Protein AF-A0A8I1ZIX0-F1 (afdb_monomer)

Radius of gyration: 14.37 Å; Cα contacts (8 Å, |Δi|>4): 260; chains: 1; bounding box: 35×31×38 Å

Mean predicted aligned error: 2.75 Å

Nearest PDB structures (foldseek):
  3g79-assembly1_B  TM=8.265E-01  e=5.368E-06  Methanosarcina mazei Go1
  7rk6-assembly1_A  TM=5.208E-01  e=1.406E-01  Aplysia californica
  6gnf-assembly1_A  TM=3.929E-01  e=2.202E+00  Cyanobacterium sp. CLg1
  5b3g-assembly1_B  TM=2.924E-01  e=1.089E+00  Arabidopsis thaliana

pLDDT: mean 95.95, std 5.1, range [60.0, 98.88]

Sequence (137 aa):
MDYSVSPDGRKYPLPKKSDYAREFERLRKIVAAQRKKGCEIVVVMGLGFVGAVMAAVVADSTDKKTGKPRKFVIGMQRPSPRSFWKTPMLNTGVSPVKAEDPEVDMLIRRCVLERKNLIATYTYDALSLADVVVVDV

Solvent-accessible surface area (backbone atoms only — not comparable to full-atom values): 7399 Å² total; per-residue (Å²): 132,65,51,5,55,39,98,87,67,52,76,35,74,60,84,52,83,79,45,49,63,55,50,51,54,51,48,53,55,51,51,55,55,38,46,74,72,64,29,47,33,34,30,25,39,33,67,52,66,63,30,43,52,49,37,29,54,56,19,62,42,52,40,90,89,76,69,42,62,45,35,35,23,37,33,31,31,74,67,41,52,86,50,32,36,37,33,66,39,35,61,72,24,40,59,72,56,93,67,91,56,68,62,57,44,53,41,33,24,40,24,30,67,70,69,60,26,35,44,47,39,57,52,74,69,56,63,82,67,38,78,42,77,47,82,59,133

Foldseek 3Di:
DQWAAAPVGDTDDFDDPVVQVVQLVVLVVVLVVLVVVQAAEEEEEDLDPCSLLVQLVLLCDADPPPRAGRYAYEYEYADDSHPNVQQVCLLCLARSDDDPDPVSSVSSNCSRPPNVRYHYDNDPCSVVSHPYYHYDD

Structure (mmCIF, N/CA/C/O backbone):
data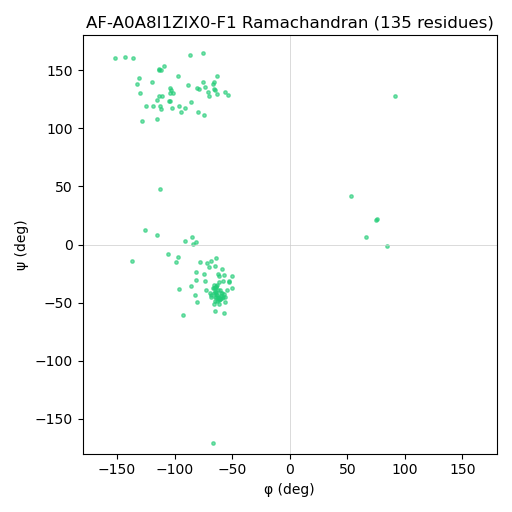_AF-A0A8I1ZIX0-F1
#
_entry.id   AF-A0A8I1ZIX0-F1
#
loop_
_atom_site.group_PDB
_atom_site.id
_atom_site.type_symbol
_atom_site.label_atom_id
_atom_site.label_alt_id
_atom_site.label_comp_id
_atom_site.label_asym_id
_atom_site.label_entity_id
_atom_site.label_seq_id
_atom_site.pdbx_PDB_ins_code
_atom_site.Cartn_x
_atom_site.Cartn_y
_atom_site.Cartn_z
_atom_site.occupancy
_atom_site.B_iso_or_equiv
_atom_site.auth_seq_id
_atom_site.auth_comp_id
_atom_site.auth_asym_id
_atom_site.auth_atom_id
_atom_site.pdbx_PDB_model_num
ATOM 1 N N . MET A 1 1 ? 12.552 -12.896 -17.320 1.00 63.66 1 MET A N 1
ATOM 2 C CA . MET A 1 1 ? 11.695 -12.443 -16.203 1.00 63.66 1 MET A CA 1
ATOM 3 C C . MET A 1 1 ? 12.044 -10.996 -15.973 1.00 63.66 1 MET A C 1
ATOM 5 O O . MET A 1 1 ? 13.221 -10.720 -15.780 1.00 63.66 1 MET A O 1
ATOM 9 N N . ASP A 1 2 ? 11.071 -10.099 -16.053 1.00 89.31 2 ASP A N 1
ATOM 10 C CA . ASP A 1 2 ? 11.343 -8.681 -15.852 1.00 89.31 2 ASP A CA 1
ATOM 11 C C . ASP A 1 2 ? 11.457 -8.386 -14.358 1.00 89.31 2 ASP A C 1
ATOM 13 O O . ASP A 1 2 ? 10.651 -8.850 -13.545 1.00 89.31 2 ASP A O 1
ATOM 17 N N . TYR A 1 3 ? 12.494 -7.636 -14.000 1.00 96.56 3 TYR A N 1
ATOM 18 C CA . TYR A 1 3 ? 12.774 -7.227 -12.631 1.00 96.56 3 TYR A CA 1
ATOM 19 C C . TYR A 1 3 ? 12.618 -5.721 -12.500 1.00 96.56 3 TYR A C 1
ATOM 21 O O . TYR A 1 3 ? 12.880 -4.958 -13.429 1.00 96.56 3 TYR A O 1
ATOM 29 N N . SER A 1 4 ? 12.248 -5.302 -11.300 1.00 97.56 4 SER A N 1
ATOM 30 C CA . SER A 1 4 ? 12.411 -3.939 -10.837 1.00 97.56 4 SER A CA 1
ATOM 31 C C . SER A 1 4 ? 13.583 -3.869 -9.874 1.00 97.56 4 SER A C 1
ATOM 33 O O . SER A 1 4 ? 13.725 -4.742 -9.021 1.00 97.56 4 SER A O 1
ATOM 35 N N . VAL A 1 5 ? 14.442 -2.866 -10.035 1.00 96.44 5 VAL A N 1
ATOM 36 C CA . VAL A 1 5 ? 15.686 -2.745 -9.265 1.00 96.44 5 VAL A CA 1
ATOM 37 C C . VAL A 1 5 ? 15.603 -1.502 -8.392 1.00 96.44 5 VAL A C 1
ATOM 39 O O . VAL A 1 5 ? 15.335 -0.418 -8.909 1.00 96.44 5 VAL A O 1
ATOM 42 N N . SER A 1 6 ? 15.781 -1.657 -7.081 1.00 94.94 6 SER A N 1
ATOM 43 C CA . SER A 1 6 ? 15.849 -0.525 -6.150 1.00 94.94 6 SER A CA 1
ATOM 44 C C . SER A 1 6 ? 17.190 0.211 -6.250 1.00 94.94 6 SER A C 1
ATOM 46 O O . SER A 1 6 ? 18.150 -0.336 -6.797 1.00 94.94 6 SER A O 1
ATOM 48 N N . PRO A 1 7 ? 17.298 1.436 -5.699 1.00 93.19 7 PRO A N 1
ATOM 49 C CA . PRO A 1 7 ? 18.542 2.211 -5.729 1.00 93.19 7 PRO A CA 1
ATOM 50 C C . PRO A 1 7 ? 19.762 1.508 -5.111 1.00 93.19 7 PRO A C 1
ATOM 52 O O . PRO A 1 7 ? 20.886 1.782 -5.513 1.00 93.19 7 PRO A O 1
ATOM 55 N N . ASP A 1 8 ? 19.552 0.583 -4.170 1.00 92.50 8 ASP A N 1
ATOM 56 C CA . ASP A 1 8 ? 20.599 -0.244 -3.545 1.00 92.50 8 ASP A CA 1
ATOM 57 C C . ASP A 1 8 ? 20.957 -1.510 -4.356 1.00 92.50 8 ASP A C 1
ATOM 59 O O . ASP A 1 8 ? 21.707 -2.365 -3.889 1.00 92.50 8 ASP A O 1
ATOM 63 N N . GLY A 1 9 ? 20.402 -1.665 -5.562 1.00 94.62 9 GLY A N 1
ATOM 64 C CA . GLY A 1 9 ? 20.689 -2.774 -6.472 1.00 94.62 9 GLY A CA 1
ATOM 65 C C . GLY A 1 9 ? 19.881 -4.053 -6.226 1.00 94.62 9 GLY A C 1
ATOM 66 O O . GLY A 1 9 ? 20.028 -5.012 -6.993 1.00 94.62 9 GLY A O 1
ATOM 67 N N . ARG A 1 10 ? 19.002 -4.106 -5.212 1.00 95.75 10 ARG A N 1
ATOM 68 C CA . ARG A 1 10 ? 18.152 -5.290 -4.985 1.00 95.75 10 ARG A CA 1
ATOM 69 C C . ARG A 1 10 ? 17.142 -5.462 -6.115 1.00 95.75 10 ARG A C 1
ATOM 71 O O . ARG A 1 10 ? 16.513 -4.510 -6.571 1.00 95.75 10 ARG A O 1
ATOM 78 N N . LYS A 1 11 ? 16.962 -6.710 -6.552 1.00 96.94 11 LYS A N 1
ATOM 79 C CA . LYS A 1 11 ? 16.064 -7.077 -7.652 1.00 96.94 11 LY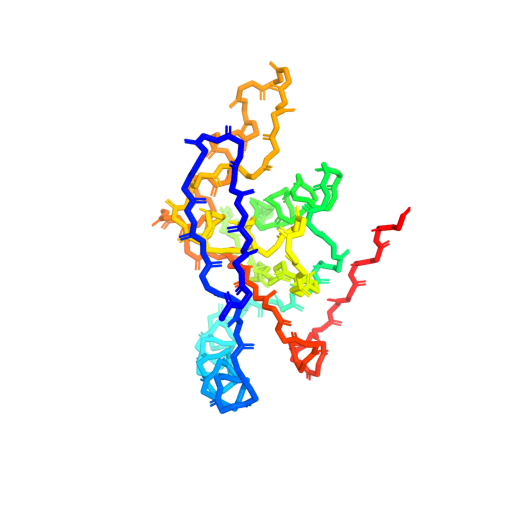S A CA 1
ATOM 80 C C . LYS A 1 11 ? 14.759 -7.658 -7.117 1.00 96.94 11 LYS A C 1
ATOM 82 O O . LYS A 1 11 ? 14.774 -8.606 -6.338 1.00 96.94 11 LYS A O 1
ATOM 87 N N . TYR A 1 12 ? 13.640 -7.145 -7.613 1.00 96.88 12 TYR A N 1
ATOM 88 C CA . TYR A 1 12 ? 12.289 -7.595 -7.292 1.00 96.88 12 TYR A CA 1
ATOM 89 C C . TYR A 1 12 ? 11.611 -8.101 -8.569 1.00 96.88 12 TYR A C 1
ATOM 91 O O . TYR A 1 12 ? 11.482 -7.325 -9.519 1.00 96.88 12 TYR A O 1
ATOM 99 N N . PRO A 1 13 ? 11.199 -9.376 -8.647 1.00 97.06 13 PRO A N 1
ATOM 100 C CA . PRO A 1 13 ? 10.517 -9.893 -9.830 1.00 97.06 13 PRO A CA 1
ATOM 101 C C . PRO A 1 13 ? 9.154 -9.213 -9.986 1.00 97.06 13 PRO A C 1
ATOM 103 O O . PRO A 1 13 ? 8.410 -9.107 -9.012 1.00 97.06 13 PRO A O 1
ATOM 106 N N . LEU A 1 14 ? 8.815 -8.762 -11.196 1.00 97.69 14 LEU A N 1
ATOM 107 C CA . LEU A 1 14 ? 7.486 -8.203 -11.447 1.00 97.69 14 LEU A CA 1
ATOM 108 C C . LEU A 1 14 ? 6.391 -9.269 -11.247 1.00 97.69 14 LEU A C 1
ATOM 110 O O . LEU A 1 14 ? 6.614 -10.442 -11.571 1.00 97.69 14 LEU A O 1
ATOM 114 N N . PRO A 1 15 ? 5.209 -8.878 -10.734 1.00 97.06 15 PRO A N 1
ATOM 115 C CA . PRO A 1 15 ? 4.114 -9.805 -10.485 1.00 97.06 15 PRO A CA 1
ATOM 116 C C . PRO A 1 15 ? 3.589 -10.386 -11.800 1.00 97.06 15 PRO A C 1
ATOM 118 O O . PRO A 1 15 ? 3.438 -9.685 -12.802 1.00 97.06 15 PRO A O 1
ATOM 121 N N . LYS A 1 16 ? 3.275 -11.680 -11.792 1.00 96.19 16 LYS A N 1
ATOM 122 C CA . LYS A 1 16 ? 2.607 -12.367 -12.901 1.00 96.19 16 LYS A CA 1
ATOM 123 C C . LYS A 1 16 ? 1.099 -12.232 -12.761 1.00 96.19 16 LYS A C 1
ATOM 125 O O . LYS A 1 16 ? 0.580 -12.017 -11.672 1.00 96.19 16 LYS A O 1
ATOM 130 N N . LYS A 1 17 ? 0.366 -12.495 -13.845 1.00 93.69 17 LYS A N 1
ATOM 131 C CA . LYS A 1 17 ? -1.109 -12.493 -13.855 1.00 93.69 17 LYS A CA 1
ATOM 132 C C . LYS A 1 17 ? -1.734 -13.339 -12.729 1.00 93.69 17 LYS A C 1
ATOM 134 O O . LYS A 1 17 ? -2.728 -12.928 -12.144 1.00 93.69 17 LYS A O 1
ATOM 139 N N . SER A 1 18 ? -1.141 -14.485 -12.386 1.00 93.94 18 SER A N 1
ATOM 140 C CA . SER A 1 18 ? -1.612 -15.359 -11.298 1.00 93.94 18 SER A CA 1
ATOM 141 C C . SER A 1 18 ? -1.375 -14.804 -9.886 1.00 93.94 18 SER A C 1
ATOM 143 O O . SER A 1 18 ? -1.973 -15.295 -8.926 1.00 93.94 18 SER A O 1
ATOM 145 N N . ASP A 1 19 ? -0.514 -13.800 -9.728 1.00 97.19 19 ASP A N 1
ATOM 146 C CA . ASP A 1 19 ? -0.227 -13.180 -8.433 1.00 97.19 19 ASP A CA 1
ATOM 147 C C . ASP A 1 19 ? -1.302 -12.154 -8.052 1.00 97.19 19 ASP A C 1
ATOM 149 O O . ASP A 1 19 ? -1.637 -12.043 -6.877 1.00 97.19 19 ASP A O 1
ATOM 153 N N . TYR A 1 20 ? 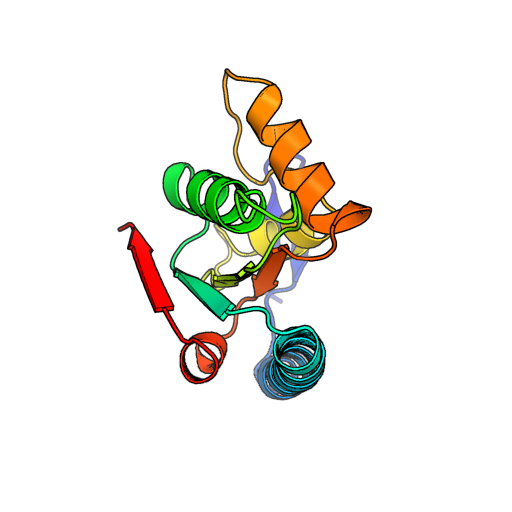-1.932 -11.502 -9.037 1.00 97.75 20 TYR A N 1
ATOM 154 C CA . TYR A 1 20 ? -2.980 -10.495 -8.815 1.00 97.75 20 TYR A CA 1
ATOM 155 C C . TYR A 1 20 ? -4.182 -11.049 -8.047 1.00 97.75 20 TYR A C 1
ATOM 157 O O . TYR A 1 20 ? -4.614 -10.444 -7.071 1.00 97.75 20 TYR A O 1
ATOM 165 N N . ALA A 1 21 ? -4.681 -12.230 -8.429 1.00 97.56 21 ALA A N 1
ATOM 166 C CA . ALA A 1 21 ? -5.807 -12.857 -7.734 1.00 97.56 21 ALA A CA 1
ATOM 167 C C . ALA A 1 21 ? -5.467 -13.176 -6.266 1.00 97.56 21 ALA A C 1
ATOM 169 O O . ALA A 1 21 ? -6.282 -12.969 -5.367 1.00 97.56 21 ALA A O 1
ATOM 170 N N . ARG A 1 22 ? -4.235 -13.639 -6.009 1.00 97.94 22 ARG A N 1
ATOM 171 C CA . ARG A 1 22 ? -3.750 -13.945 -4.654 1.00 97.94 22 ARG A CA 1
ATOM 172 C C . ARG A 1 22 ? -3.568 -12.681 -3.821 1.00 97.94 22 ARG A C 1
ATOM 174 O O . ARG A 1 22 ? -3.943 -12.660 -2.651 1.00 97.94 22 ARG A O 1
ATOM 181 N N . GLU A 1 23 ? -3.024 -11.633 -4.426 1.00 98.44 23 GLU A N 1
ATOM 182 C CA . GLU A 1 23 ? -2.848 -10.336 -3.785 1.00 98.44 23 GLU A CA 1
ATOM 183 C C . GLU A 1 23 ? -4.190 -9.693 -3.437 1.00 98.44 23 GLU A C 1
ATOM 185 O O . GLU A 1 23 ? -4.372 -9.239 -2.310 1.00 98.44 23 GLU A O 1
ATOM 190 N N . PHE A 1 24 ? -5.161 -9.711 -4.350 1.00 98.50 24 PHE A N 1
ATOM 191 C CA . PHE A 1 24 ? -6.473 -9.141 -4.069 1.00 98.50 24 PHE A CA 1
ATOM 192 C C . PHE A 1 24 ? -7.197 -9.891 -2.945 1.00 98.50 24 PHE A C 1
ATOM 194 O O . PHE A 1 24 ? -7.743 -9.267 -2.035 1.00 98.50 24 PHE A O 1
ATOM 201 N N . GLU A 1 25 ? -7.124 -11.223 -2.922 1.00 98.56 25 GLU A N 1
ATOM 202 C CA . GLU A 1 25 ? -7.701 -12.008 -1.828 1.00 98.56 25 GLU A CA 1
ATOM 203 C C . GLU A 1 25 ? -7.006 -11.728 -0.481 1.00 98.56 25 GLU A C 1
ATOM 205 O O . GLU A 1 25 ? -7.663 -11.641 0.561 1.00 98.56 25 GLU A O 1
ATOM 210 N N . ARG A 1 26 ? -5.683 -11.501 -0.484 1.00 98.56 26 ARG A N 1
ATOM 211 C CA . ARG A 1 26 ? -4.949 -11.031 0.702 1.00 98.56 26 ARG A CA 1
ATOM 212 C C . ARG A 1 26 ? -5.470 -9.670 1.174 1.00 98.56 26 ARG A C 1
ATOM 214 O O . ARG A 1 26 ? -5.735 -9.509 2.367 1.00 98.56 26 ARG A O 1
ATOM 221 N N . LEU A 1 27 ? -5.648 -8.712 0.260 1.00 98.81 27 LEU A N 1
ATOM 222 C CA . LEU A 1 27 ? -6.169 -7.379 0.578 1.00 98.81 27 LEU A CA 1
ATOM 223 C C . LEU A 1 27 ? -7.583 -7.445 1.159 1.00 98.81 27 LEU A C 1
ATOM 225 O O . LEU A 1 27 ? -7.830 -6.826 2.190 1.00 98.81 27 LEU A O 1
ATOM 229 N N . ARG A 1 28 ? -8.487 -8.239 0.571 1.00 98.81 28 ARG A N 1
ATOM 230 C CA . ARG A 1 28 ? -9.862 -8.415 1.072 1.00 98.81 28 ARG A CA 1
ATOM 231 C C . ARG A 1 28 ? -9.889 -8.893 2.521 1.00 98.81 28 ARG A C 1
ATOM 233 O O . ARG A 1 28 ? -10.624 -8.333 3.332 1.00 98.81 28 ARG A O 1
ATOM 240 N N . LYS A 1 29 ? -9.058 -9.880 2.869 1.00 98.75 29 LYS A N 1
ATOM 241 C CA . LYS A 1 29 ? -8.949 -10.394 4.247 1.00 98.75 29 LYS A CA 1
ATOM 242 C C . LYS A 1 29 ? -8.467 -9.323 5.223 1.00 98.75 29 LYS A C 1
ATOM 244 O O . LYS A 1 29 ? -9.051 -9.163 6.294 1.00 98.75 29 LYS A O 1
ATOM 249 N N . ILE A 1 30 ? -7.429 -8.573 4.848 1.00 98.69 30 ILE A N 1
ATOM 250 C CA . ILE A 1 30 ? -6.881 -7.496 5.682 1.00 98.69 30 ILE A CA 1
ATOM 251 C C . ILE A 1 30 ? -7.911 -6.375 5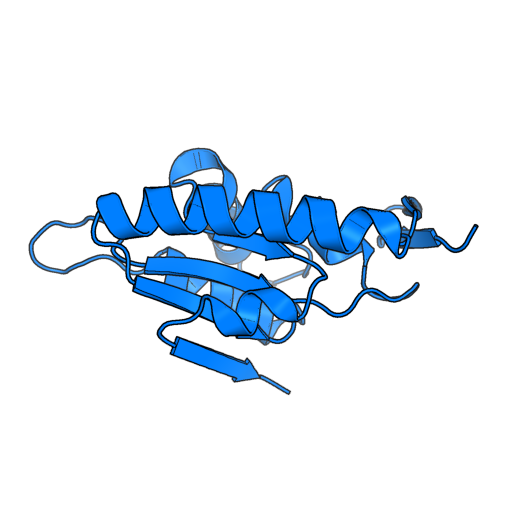.853 1.00 98.69 30 ILE A C 1
ATOM 253 O O . ILE A 1 30 ? -8.191 -5.977 6.981 1.00 98.69 30 ILE A O 1
ATOM 257 N N . VAL A 1 31 ? -8.520 -5.911 4.761 1.00 98.75 31 VAL A N 1
ATOM 258 C CA . VAL A 1 31 ? -9.539 -4.854 4.781 1.00 98.75 31 VAL A CA 1
ATOM 259 C C . VAL A 1 31 ? -10.740 -5.265 5.624 1.00 98.75 31 VAL A C 1
ATOM 261 O O . VAL A 1 31 ? -11.177 -4.485 6.465 1.00 98.75 31 VAL A O 1
ATOM 264 N N . ALA A 1 32 ? -11.237 -6.496 5.488 1.00 98.69 32 ALA A N 1
ATOM 265 C CA . ALA A 1 32 ? -12.330 -6.988 6.322 1.00 98.69 32 ALA A CA 1
ATOM 266 C C . ALA A 1 32 ? -11.974 -6.948 7.820 1.00 98.69 32 ALA A C 1
ATOM 268 O O . ALA A 1 32 ? -12.792 -6.532 8.642 1.00 98.69 32 ALA A O 1
ATOM 269 N N . ALA A 1 33 ? -10.748 -7.333 8.190 1.00 98.50 33 ALA A N 1
ATOM 270 C CA . ALA A 1 33 ? -10.279 -7.247 9.571 1.00 98.50 33 ALA A CA 1
ATOM 271 C C . ALA A 1 33 ? -10.140 -5.795 10.066 1.00 98.50 33 ALA A C 1
ATOM 273 O O . ALA A 1 33 ? -10.457 -5.519 11.221 1.00 98.50 33 ALA A O 1
ATOM 274 N N . GLN A 1 34 ? -9.701 -4.865 9.215 1.00 98.31 34 GLN A N 1
ATOM 275 C CA . GLN A 1 34 ? -9.561 -3.446 9.566 1.00 98.31 34 GLN A CA 1
ATOM 276 C C . GLN A 1 34 ? -10.922 -2.750 9.692 1.00 98.31 34 GLN A C 1
ATOM 278 O O . GLN A 1 34 ? -11.153 -2.023 10.656 1.00 98.31 34 GLN A O 1
ATOM 283 N N . ARG A 1 35 ? -11.881 -3.063 8.813 1.00 98.19 35 ARG A N 1
ATOM 284 C CA . ARG A 1 35 ? -13.267 -2.579 8.927 1.00 98.19 35 ARG A CA 1
ATOM 285 C C . ARG A 1 35 ? -13.930 -3.041 10.225 1.00 98.19 35 ARG A C 1
ATOM 287 O O . ARG A 1 35 ? -14.586 -2.245 10.884 1.00 98.19 35 ARG A O 1
ATOM 294 N N . LYS A 1 36 ? -13.686 -4.283 10.670 1.00 98.00 36 LYS A N 1
ATOM 295 C CA . LYS A 1 36 ? -14.150 -4.774 11.987 1.00 98.00 36 LYS A CA 1
ATOM 296 C C . LYS A 1 36 ? -13.563 -3.998 13.172 1.00 98.00 36 LYS A C 1
ATOM 298 O O . LYS A 1 36 ? -14.186 -3.953 14.226 1.00 98.00 36 LYS A O 1
ATOM 303 N N . LYS A 1 37 ? -12.389 -3.380 13.010 1.00 95.56 37 LYS A N 1
ATOM 304 C CA . LYS A 1 37 ? -11.784 -2.475 14.004 1.00 95.56 37 LYS A CA 1
ATOM 305 C C . LYS A 1 37 ? -12.316 -1.039 13.905 1.00 95.56 37 LYS A C 1
ATOM 307 O O . LYS A 1 37 ? -11.874 -0.183 14.666 1.00 95.56 37 LYS A O 1
ATOM 312 N N . GLY A 1 38 ? -13.241 -0.770 12.982 1.00 96.06 38 GLY A N 1
ATOM 313 C CA . GLY A 1 38 ? -13.783 0.561 12.725 1.00 96.06 38 GLY A CA 1
ATOM 314 C C . GLY A 1 38 ? -12.836 1.472 11.945 1.00 96.06 38 GLY A C 1
ATOM 315 O O . GLY A 1 38 ? -12.965 2.690 12.049 1.00 96.06 38 GLY A O 1
ATOM 316 N N . CYS A 1 39 ? -11.867 0.913 11.211 1.00 97.56 39 CYS A N 1
ATOM 317 C CA . CYS A 1 39 ? -10.991 1.709 10.358 1.00 97.56 39 CYS A CA 1
ATOM 318 C C . CYS A 1 39 ? -11.671 2.057 9.026 1.00 97.56 39 CYS A C 1
ATOM 320 O O . CYS A 1 39 ? -12.220 1.176 8.364 1.00 97.56 39 CYS A O 1
ATOM 322 N N . GLU A 1 40 ? -11.552 3.319 8.619 1.00 98.56 40 GLU A N 1
ATOM 323 C CA . GLU A 1 40 ? -11.822 3.789 7.257 1.00 98.56 40 GLU A CA 1
ATOM 324 C C . GLU A 1 40 ? -10.690 3.340 6.324 1.00 98.56 40 GLU A C 1
ATOM 326 O O . GLU A 1 40 ? -9.509 3.416 6.682 1.00 98.56 40 GLU A O 1
ATOM 331 N N . ILE A 1 41 ? -11.041 2.842 5.142 1.00 98.81 41 ILE A N 1
ATOM 332 C CA . ILE A 1 41 ? -10.088 2.330 4.161 1.00 98.81 41 ILE A CA 1
ATOM 333 C C . ILE A 1 41 ? -9.745 3.437 3.173 1.00 98.81 41 ILE A C 1
ATOM 335 O O . ILE A 1 41 ? -10.584 3.856 2.377 1.00 98.81 41 ILE A O 1
ATOM 339 N N . VAL A 1 42 ? -8.491 3.879 3.188 1.00 98.81 42 VAL A N 1
ATOM 340 C CA . VAL A 1 42 ? -8.000 4.916 2.276 1.00 98.81 42 VAL A CA 1
ATOM 341 C C . VAL A 1 42 ? -7.024 4.305 1.287 1.00 98.81 42 VAL A C 1
ATOM 343 O O . VAL A 1 42 ? -6.061 3.652 1.685 1.00 98.81 42 VAL A O 1
ATOM 346 N N . VAL A 1 43 ? -7.242 4.531 -0.005 1.00 98.81 43 VAL A N 1
ATOM 347 C CA . VAL A 1 43 ? -6.288 4.144 -1.048 1.00 98.81 43 VAL A CA 1
ATOM 348 C C . VAL A 1 43 ? -5.565 5.386 -1.546 1.00 98.81 43 VAL A C 1
ATOM 350 O O . VAL A 1 43 ? -6.202 6.326 -2.010 1.00 98.81 43 VAL A O 1
ATOM 353 N N . VAL A 1 44 ? -4.235 5.383 -1.473 1.00 98.56 44 VAL A N 1
ATOM 354 C CA . VAL A 1 44 ? -3.394 6.431 -2.067 1.00 98.56 44 VAL A CA 1
ATOM 355 C C . VAL A 1 44 ? -2.814 5.896 -3.366 1.00 98.56 44 VAL A C 1
ATOM 357 O O . VAL A 1 44 ? -2.091 4.898 -3.361 1.00 98.56 44 VAL A O 1
ATOM 360 N N . MET A 1 45 ? -3.159 6.526 -4.485 1.00 97.25 45 MET A N 1
ATOM 361 C CA . MET A 1 45 ? -2.652 6.148 -5.799 1.00 97.25 45 MET A CA 1
ATOM 362 C C . MET A 1 45 ? -1.316 6.828 -6.075 1.00 97.25 45 MET A C 1
ATOM 364 O O . MET A 1 45 ? -1.235 8.048 -6.109 1.00 97.25 45 MET A O 1
ATOM 368 N N . GLY A 1 46 ? -0.293 6.019 -6.341 1.00 96.06 46 GLY A N 1
ATOM 369 C CA . GLY A 1 46 ? 1.070 6.482 -6.556 1.00 96.06 46 GLY A CA 1
ATOM 370 C C . GLY A 1 46 ? 1.873 6.508 -5.258 1.00 96.06 46 GLY A C 1
ATOM 371 O O . GLY A 1 46 ? 1.490 7.098 -4.258 1.00 96.06 46 GLY A O 1
ATOM 372 N N . LEU A 1 47 ? 3.039 5.868 -5.287 1.00 95.94 47 LEU A N 1
ATOM 373 C CA . LEU A 1 47 ? 4.050 5.899 -4.229 1.00 95.94 47 LEU A CA 1
ATOM 374 C C . LEU A 1 47 ? 5.292 6.639 -4.741 1.00 95.94 47 LEU A C 1
ATOM 376 O O . LEU A 1 47 ? 6.437 6.178 -4.664 1.00 95.94 47 LEU A O 1
ATOM 380 N N . GLY A 1 48 ? 5.038 7.801 -5.347 1.00 92.88 48 GLY A N 1
ATOM 381 C CA . GLY A 1 48 ? 6.034 8.850 -5.543 1.00 92.88 48 GLY A CA 1
ATOM 382 C C . GLY A 1 48 ? 6.472 9.450 -4.205 1.00 92.88 48 GLY A C 1
ATOM 383 O O . GLY A 1 48 ? 6.133 8.924 -3.149 1.00 92.88 48 GLY A O 1
ATOM 384 N N . PHE A 1 49 ? 7.230 10.545 -4.246 1.00 92.88 49 PHE A N 1
ATOM 385 C CA . PHE A 1 49 ? 7.624 11.254 -3.026 1.00 92.88 49 PHE A CA 1
ATOM 386 C C . PHE A 1 49 ? 6.395 11.678 -2.210 1.00 92.88 49 PHE A C 1
ATOM 388 O O . PHE A 1 49 ? 6.212 11.216 -1.086 1.00 92.88 49 PHE A O 1
ATOM 395 N N . VAL A 1 50 ? 5.515 12.477 -2.819 1.00 94.06 50 VAL A N 1
ATOM 396 C CA . VAL A 1 50 ? 4.329 13.030 -2.154 1.00 94.06 50 VAL A CA 1
ATOM 397 C C . VAL A 1 50 ? 3.347 11.917 -1.779 1.00 94.06 50 VAL A C 1
ATOM 399 O O . VAL A 1 50 ? 3.022 11.785 -0.604 1.00 94.06 50 VAL A O 1
ATOM 402 N N . GLY A 1 51 ? 2.978 11.032 -2.709 1.00 96.25 51 GLY A N 1
ATOM 403 C CA . GLY A 1 51 ? 2.107 9.889 -2.411 1.00 96.25 51 GLY A CA 1
ATOM 404 C C . GLY A 1 51 ? 2.581 8.969 -1.271 1.00 96.25 51 GLY A C 1
ATOM 405 O O . GLY A 1 51 ? 1.767 8.553 -0.445 1.00 96.25 51 GLY A O 1
ATOM 406 N N . ALA A 1 52 ? 3.884 8.679 -1.149 1.00 96.25 52 ALA A N 1
ATOM 407 C CA . ALA A 1 52 ? 4.395 7.861 -0.041 1.00 96.25 52 ALA A CA 1
ATOM 408 C C . ALA A 1 52 ? 4.287 8.581 1.315 1.00 96.25 52 ALA A C 1
ATOM 410 O O . ALA A 1 52 ? 3.842 7.980 2.296 1.00 96.25 52 ALA A O 1
ATOM 411 N N . VAL A 1 53 ? 4.640 9.871 1.358 1.00 95.88 53 VAL A N 1
ATOM 412 C CA . VAL A 1 53 ? 4.512 10.702 2.565 1.00 95.88 53 VAL A CA 1
ATOM 413 C C . VAL A 1 53 ? 3.040 10.870 2.943 1.00 95.88 53 VAL A C 1
ATOM 415 O O . VAL A 1 53 ? 2.677 10.663 4.098 1.00 95.88 53 VAL A O 1
ATOM 418 N N . MET A 1 54 ? 2.170 11.156 1.973 1.00 96.88 54 MET A N 1
ATOM 419 C CA . MET A 1 54 ? 0.726 11.282 2.172 1.00 96.88 54 MET A CA 1
ATOM 420 C C . MET A 1 54 ? 0.133 9.995 2.751 1.00 96.88 54 MET A C 1
ATOM 422 O O . MET A 1 54 ? -0.615 10.045 3.725 1.00 96.88 54 MET A O 1
ATOM 426 N N . ALA A 1 55 ? 0.507 8.830 2.215 1.00 98.06 55 ALA A N 1
ATOM 427 C CA . ALA A 1 55 ? 0.045 7.549 2.738 1.00 98.06 55 ALA A CA 1
ATOM 428 C C . ALA A 1 55 ? 0.440 7.344 4.210 1.00 98.06 55 ALA A C 1
ATOM 430 O O . ALA A 1 55 ? -0.381 6.897 5.014 1.00 98.06 55 ALA A O 1
ATOM 431 N N . ALA A 1 56 ? 1.668 7.719 4.577 1.00 97.56 56 ALA A N 1
ATOM 432 C CA . ALA A 1 56 ? 2.157 7.637 5.947 1.00 97.56 56 ALA A CA 1
ATOM 433 C C . ALA A 1 56 ? 1.455 8.632 6.883 1.00 97.56 56 ALA A C 1
ATOM 435 O O . ALA A 1 56 ? 0.994 8.236 7.948 1.00 97.56 56 ALA A O 1
ATOM 436 N N . VAL A 1 57 ? 1.289 9.893 6.477 1.00 96.88 57 VAL A N 1
ATOM 437 C CA . VAL A 1 57 ? 0.612 10.929 7.279 1.00 96.88 57 VAL A CA 1
ATOM 438 C C . VAL A 1 57 ? -0.858 10.582 7.513 1.00 96.88 57 VAL A C 1
ATOM 440 O O . VAL A 1 57 ? -1.356 10.680 8.637 1.00 96.88 57 VAL A O 1
ATOM 443 N N . VAL A 1 58 ? -1.563 10.118 6.479 1.00 98.00 58 VAL A N 1
ATOM 444 C CA . VAL A 1 58 ? -2.963 9.693 6.605 1.00 98.00 58 VAL A CA 1
ATOM 445 C C . VAL A 1 58 ? -3.077 8.486 7.539 1.00 98.00 58 VAL A C 1
ATOM 447 O O . VAL 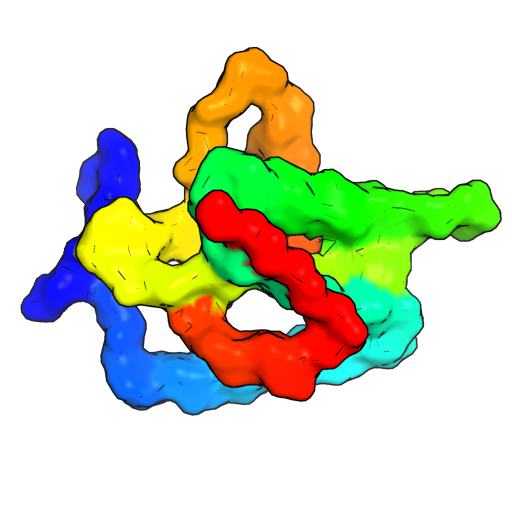A 1 58 ? -3.963 8.468 8.400 1.00 98.00 58 VAL A O 1
ATOM 450 N N . ALA A 1 59 ? -2.175 7.506 7.420 1.00 98.25 59 ALA A N 1
ATOM 451 C CA . ALA A 1 59 ? -2.140 6.348 8.311 1.00 98.25 59 ALA A CA 1
ATOM 452 C C . ALA A 1 59 ? -1.814 6.752 9.755 1.00 98.25 59 ALA A C 1
ATOM 454 O O . ALA A 1 59 ? -2.387 6.211 10.701 1.00 98.25 59 ALA A O 1
ATOM 455 N N . ASP A 1 60 ? -0.930 7.724 9.952 1.00 97.38 60 ASP A N 1
ATOM 456 C CA . ASP A 1 60 ? -0.528 8.141 11.287 1.00 97.38 60 ASP A CA 1
ATOM 457 C C . ASP A 1 60 ? -1.561 9.040 11.980 1.00 97.38 60 ASP A C 1
ATOM 459 O O . ASP A 1 60 ? -1.527 9.181 13.204 1.00 97.38 60 ASP A O 1
ATOM 463 N N . SER A 1 61 ? -2.521 9.593 11.233 1.00 97.12 61 SER A N 1
ATOM 464 C CA . SER A 1 61 ? -3.586 10.419 11.802 1.00 97.12 61 SER A CA 1
ATOM 465 C C . SER A 1 61 ? -4.375 9.678 12.890 1.00 97.12 61 SER A C 1
ATOM 467 O O . SER A 1 61 ? -4.823 8.539 12.715 1.00 97.12 61 SER A O 1
ATOM 469 N N . THR A 1 62 ? -4.563 10.340 14.032 1.00 96.12 62 THR A N 1
ATOM 470 C CA . THR A 1 62 ? -5.275 9.792 15.189 1.00 96.12 62 THR A CA 1
ATOM 471 C C . THR A 1 62 ? -6.568 10.545 15.461 1.00 96.12 62 THR A C 1
ATOM 473 O O . THR A 1 62 ? -6.718 11.735 15.180 1.00 96.12 62 THR A O 1
ATOM 476 N N . ASP A 1 63 ? -7.542 9.830 16.012 1.00 93.31 63 ASP A N 1
ATOM 477 C CA . ASP A 1 63 ? -8.763 10.442 16.516 1.00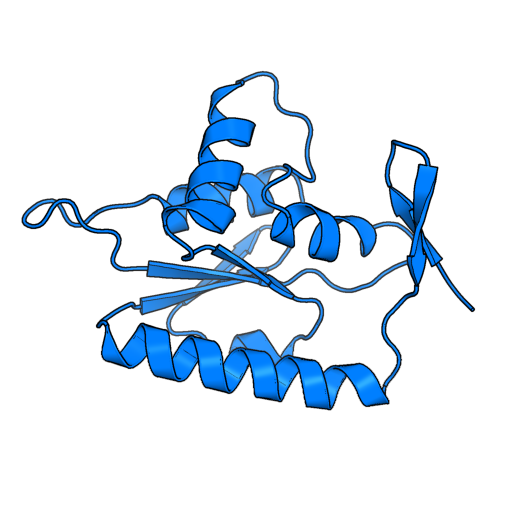 93.31 63 ASP A CA 1
ATOM 478 C C . ASP A 1 63 ? -8.465 11.262 17.780 1.00 93.31 63 ASP A C 1
ATOM 480 O O . ASP A 1 63 ? -7.904 10.738 18.741 1.00 93.31 63 ASP A O 1
ATOM 484 N N . LYS A 1 64 ? -8.890 12.532 17.808 1.00 92.94 64 LYS A N 1
ATOM 485 C CA . LYS A 1 64 ? -8.579 13.471 18.904 1.00 92.94 64 LYS A CA 1
ATOM 486 C C . LYS A 1 64 ? -9.049 12.989 20.278 1.00 92.94 64 LYS A C 1
ATOM 488 O O . LYS A 1 64 ? -8.430 13.325 21.278 1.00 92.94 64 LYS A O 1
ATOM 493 N N . LYS A 1 65 ? -10.154 12.237 20.336 1.00 93.94 65 LYS A N 1
ATOM 494 C CA . LYS A 1 65 ? -10.732 11.760 21.601 1.00 93.94 65 LYS A CA 1
ATOM 495 C C . LYS A 1 65 ? -10.031 10.509 22.118 1.00 93.94 65 LYS A C 1
ATOM 497 O O . LYS A 1 65 ? -9.799 10.386 23.313 1.00 93.94 65 LYS A O 1
ATOM 502 N N . THR A 1 66 ? -9.740 9.560 21.231 1.00 92.12 66 THR A N 1
ATOM 503 C CA . THR A 1 66 ? -9.210 8.244 21.623 1.00 92.12 66 THR A CA 1
ATOM 504 C C . THR A 1 66 ? -7.698 8.117 21.483 1.00 92.12 66 THR A C 1
ATOM 506 O O . THR A 1 66 ? -7.133 7.155 21.997 1.00 92.12 66 THR A O 1
ATOM 509 N N . GLY A 1 67 ? -7.042 9.025 20.756 1.00 93.44 67 GLY A N 1
ATOM 510 C CA . GLY A 1 67 ? -5.617 8.947 20.428 1.00 93.44 67 GLY A CA 1
ATOM 511 C C . GLY A 1 67 ? -5.249 7.776 19.510 1.00 93.44 67 GLY A C 1
ATOM 512 O O . GLY A 1 67 ? -4.069 7.536 19.269 1.00 93.44 67 GLY A O 1
ATOM 513 N N . LYS A 1 68 ? -6.232 7.026 18.992 1.00 92.12 68 LYS A N 1
ATOM 514 C CA . LYS A 1 68 ? -6.006 5.825 18.176 1.00 92.12 68 LYS A CA 1
ATOM 515 C C . LYS A 1 68 ? -6.088 6.144 16.681 1.00 92.12 68 LYS A C 1
ATOM 517 O O . LYS A 1 68 ? -6.928 6.961 16.288 1.00 92.12 68 LYS A O 1
ATOM 522 N N . PRO A 1 69 ? -5.279 5.483 15.833 1.00 94.19 69 PRO A N 1
ATOM 523 C CA . PRO A 1 69 ? -5.445 5.573 14.390 1.00 94.19 69 PRO A CA 1
ATOM 524 C C . PRO A 1 69 ? -6.788 4.963 13.976 1.00 94.19 69 PRO A C 1
ATOM 526 O O . PRO A 1 69 ? -7.150 3.872 14.418 1.00 94.19 69 PRO A O 1
ATOM 529 N N . ARG A 1 70 ? -7.531 5.673 13.121 1.00 96.50 70 ARG A N 1
ATOM 530 C CA . ARG A 1 70 ? -8.833 5.224 12.587 1.00 96.50 70 ARG A CA 1
ATOM 531 C C . ARG A 1 70 ? -8.834 4.998 11.080 1.00 96.50 70 ARG A C 1
ATOM 533 O O . ARG A 1 70 ? -9.887 4.758 10.504 1.00 96.50 70 ARG A O 1
ATOM 540 N N . LYS A 1 71 ? -7.665 5.056 10.448 1.00 98.44 71 LYS A N 1
ATOM 541 C CA . LYS A 1 71 ? -7.508 4.818 9.015 1.00 98.44 71 LYS A CA 1
ATOM 542 C C . LYS A 1 71 ? -6.588 3.636 8.773 1.00 98.44 71 LYS A C 1
ATOM 544 O O . LYS A 1 71 ? -5.578 3.471 9.464 1.00 98.44 71 LYS A O 1
ATOM 549 N N . PHE A 1 72 ? -6.958 2.834 7.787 1.00 98.75 72 PHE A N 1
ATOM 550 C CA . PHE A 1 72 ? -6.107 1.824 7.191 1.00 98.75 72 PHE A CA 1
ATOM 551 C C . PHE A 1 72 ? -5.779 2.257 5.768 1.00 98.75 72 PHE A C 1
ATOM 553 O O . PHE A 1 72 ? -6.678 2.386 4.937 1.00 98.75 72 PHE A O 1
ATOM 560 N N . VAL A 1 73 ? -4.501 2.499 5.501 1.00 98.88 73 VAL A N 1
ATOM 561 C CA . VAL A 1 73 ? -4.052 3.056 4.229 1.00 98.88 73 VAL A CA 1
ATOM 562 C C . VAL A 1 73 ? -3.437 1.974 3.353 1.00 98.88 73 VAL A C 1
ATOM 564 O O . VAL A 1 73 ? -2.592 1.191 3.791 1.00 98.88 73 VAL A O 1
ATOM 567 N N . ILE A 1 74 ? -3.852 1.953 2.091 1.00 98.88 74 ILE A N 1
ATOM 568 C CA . ILE A 1 74 ? -3.299 1.103 1.045 1.00 98.88 74 ILE A CA 1
ATOM 569 C C . ILE A 1 74 ? -2.658 2.011 -0.004 1.00 98.88 74 ILE A C 1
ATOM 571 O O . ILE A 1 74 ? -3.342 2.678 -0.774 1.00 98.88 74 ILE A O 1
ATOM 575 N N . GLY A 1 75 ? -1.332 2.025 -0.056 1.00 98.38 75 GLY A N 1
ATOM 576 C CA . GLY A 1 75 ? -0.587 2.628 -1.151 1.00 98.38 75 GLY A CA 1
ATOM 577 C C . GLY A 1 75 ? -0.662 1.751 -2.397 1.00 98.38 75 GLY A C 1
ATOM 578 O O . GLY A 1 75 ? -0.090 0.663 -2.421 1.00 98.38 75 GLY A O 1
ATOM 579 N N . MET A 1 76 ? -1.345 2.195 -3.444 1.00 98.06 76 MET A N 1
ATOM 580 C CA . MET A 1 76 ? -1.402 1.483 -4.717 1.00 98.06 76 MET A CA 1
ATOM 581 C C . MET A 1 76 ? -0.353 2.058 -5.666 1.00 98.06 76 MET A C 1
ATOM 583 O O . MET A 1 76 ? -0.397 3.230 -6.028 1.00 98.06 76 MET A O 1
ATOM 587 N N . GLN A 1 77 ? 0.591 1.227 -6.102 1.00 97.31 77 GLN A N 1
ATOM 588 C CA . GLN A 1 77 ? 1.609 1.611 -7.071 1.00 97.31 77 GLN A CA 1
ATOM 589 C C . GLN A 1 77 ? 1.595 0.651 -8.251 1.00 97.31 77 GLN A C 1
ATOM 591 O O . GLN A 1 77 ? 1.895 -0.532 -8.110 1.00 97.31 77 GLN A O 1
ATOM 596 N N . ARG A 1 78 ? 1.337 1.176 -9.455 1.00 95.94 78 ARG A N 1
ATOM 597 C CA . ARG A 1 78 ? 1.432 0.382 -10.686 1.00 95.94 78 ARG A CA 1
ATOM 598 C C . ARG A 1 78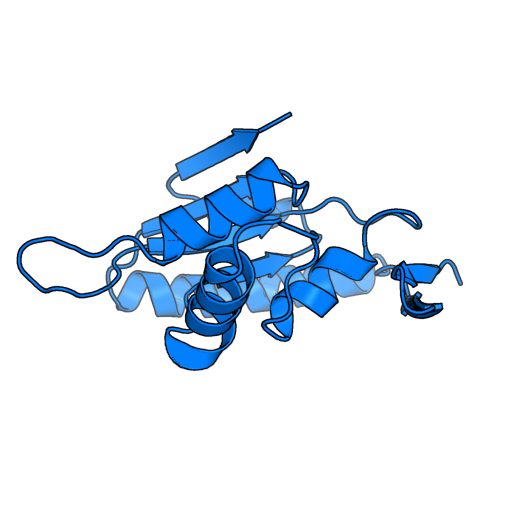 ? 2.809 -0.297 -10.777 1.00 95.94 78 ARG A C 1
ATOM 600 O O . ARG A 1 78 ? 3.823 0.413 -10.677 1.00 95.94 78 ARG A O 1
ATOM 607 N N . PRO A 1 79 ? 2.866 -1.622 -11.005 1.00 96.50 79 PRO A N 1
ATOM 608 C CA . PRO A 1 79 ? 4.127 -2.327 -11.143 1.00 96.50 79 PRO A CA 1
ATOM 609 C C . PRO A 1 79 ? 4.788 -1.948 -12.469 1.00 96.50 79 PRO A C 1
ATOM 611 O O . PRO A 1 79 ? 4.161 -1.948 -13.525 1.00 96.50 79 PRO A O 1
ATOM 614 N N . SER A 1 80 ? 6.069 -1.605 -12.410 1.00 96.31 80 SER A N 1
ATOM 615 C CA . SER A 1 80 ? 6.920 -1.394 -13.580 1.00 96.31 80 SER A CA 1
ATOM 616 C C . SER A 1 80 ? 8.371 -1.710 -13.215 1.00 96.31 80 SER A C 1
ATOM 618 O O . SER A 1 80 ? 8.707 -1.645 -12.026 1.00 96.31 80 SER A O 1
ATOM 620 N N . PRO A 1 81 ? 9.264 -1.966 -14.189 1.00 96.38 81 PRO A N 1
ATOM 621 C CA . PRO A 1 81 ? 10.692 -2.116 -13.909 1.00 96.38 81 PRO A CA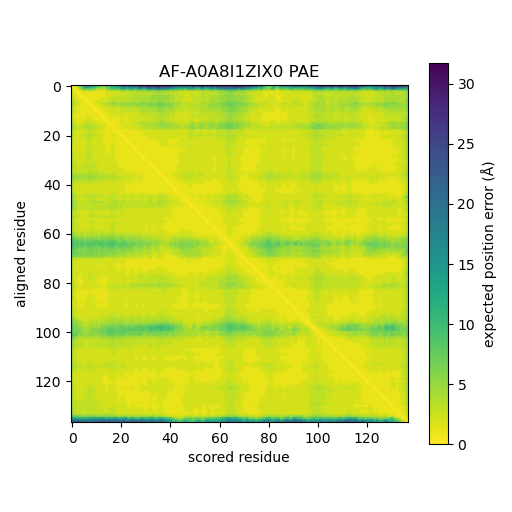 1
ATOM 622 C C . PRO A 1 81 ? 11.279 -0.936 -13.114 1.00 96.38 81 PRO A C 1
ATOM 624 O O . PRO A 1 81 ? 12.151 -1.122 -12.269 1.00 96.38 81 PRO A O 1
ATOM 627 N N . ARG A 1 82 ? 10.754 0.282 -13.300 1.00 94.62 82 ARG A N 1
ATOM 628 C CA . ARG A 1 82 ? 11.262 1.497 -12.641 1.00 94.62 82 ARG A CA 1
ATOM 629 C C . ARG A 1 82 ? 10.765 1.703 -11.209 1.00 94.62 82 ARG A C 1
ATOM 631 O O . ARG A 1 82 ? 11.401 2.439 -10.463 1.00 94.62 82 ARG A O 1
ATOM 638 N N . SER A 1 83 ? 9.627 1.121 -10.832 1.00 94.94 83 SER A N 1
ATOM 639 C CA . SER A 1 83 ? 8.904 1.526 -9.613 1.00 94.94 83 SER A CA 1
ATOM 640 C C . SER A 1 83 ? 8.363 0.387 -8.760 1.00 94.94 83 SER A C 1
ATOM 642 O O . SER A 1 83 ? 7.963 0.640 -7.625 1.00 94.94 83 SER A O 1
ATOM 644 N N . PHE A 1 84 ? 8.310 -0.850 -9.264 1.00 97.81 84 PHE A N 1
ATOM 645 C CA . PHE A 1 84 ? 7.711 -1.946 -8.505 1.00 97.81 84 PHE A CA 1
ATOM 646 C C . PHE A 1 84 ? 8.469 -2.226 -7.208 1.00 97.81 84 PHE A C 1
ATOM 648 O O . PHE A 1 84 ? 7.809 -2.488 -6.211 1.00 97.81 84 PHE A O 1
ATOM 655 N N . TRP A 1 85 ? 9.800 -2.071 -7.186 1.00 97.62 85 TRP A N 1
ATOM 656 C CA . TRP A 1 85 ? 10.643 -2.224 -5.990 1.00 97.62 85 TRP A CA 1
ATOM 657 C C . TRP A 1 85 ? 10.149 -1.432 -4.767 1.00 97.62 85 TRP A C 1
ATOM 659 O O . TRP A 1 85 ? 10.358 -1.863 -3.634 1.00 97.62 85 TRP A O 1
ATOM 669 N N . LYS A 1 86 ? 9.434 -0.319 -4.979 1.00 97.62 86 LYS A N 1
ATOM 670 C CA . LYS A 1 86 ? 8.862 0.505 -3.906 1.00 97.62 86 LYS A CA 1
ATOM 671 C C . LYS A 1 86 ? 7.802 -0.228 -3.089 1.00 97.62 86 LYS A C 1
ATOM 673 O O . LYS A 1 86 ? 7.726 -0.039 -1.883 1.00 97.62 86 LYS A O 1
ATOM 678 N N . THR A 1 87 ? 6.993 -1.067 -3.736 1.00 97.94 87 THR A N 1
ATOM 679 C CA . THR A 1 87 ? 5.886 -1.795 -3.091 1.00 97.94 87 THR A CA 1
ATOM 680 C C . THR A 1 87 ? 6.380 -2.795 -2.033 1.00 97.94 87 THR A C 1
ATOM 682 O O . THR A 1 87 ? 5.984 -2.670 -0.874 1.00 97.94 87 THR A O 1
ATOM 685 N N . PRO A 1 88 ? 7.248 -3.776 -2.361 1.00 97.88 88 PRO A N 1
ATOM 686 C CA . PRO A 1 88 ? 7.790 -4.688 -1.362 1.00 97.88 88 PRO A CA 1
ATOM 687 C C . PRO A 1 88 ? 8.688 -3.968 -0.351 1.00 97.88 88 PRO A C 1
ATOM 689 O O . PRO A 1 88 ? 8.631 -4.317 0.820 1.00 97.88 88 PRO A O 1
ATOM 692 N N . MET A 1 89 ? 9.454 -2.946 -0.757 1.00 97.62 89 MET A N 1
ATOM 693 C CA . MET A 1 89 ? 10.279 -2.163 0.171 1.00 97.62 89 MET A CA 1
ATOM 694 C C . MET A 1 89 ? 9.428 -1.458 1.237 1.00 97.62 89 MET A C 1
ATOM 696 O O . MET A 1 89 ? 9.671 -1.667 2.426 1.00 97.62 89 MET A O 1
ATOM 700 N N . LEU A 1 90 ? 8.377 -0.726 0.842 1.00 98.31 90 LEU A N 1
ATOM 701 C CA . LEU A 1 90 ? 7.470 -0.065 1.788 1.00 98.31 90 LEU A CA 1
ATOM 702 C C . LEU A 1 90 ? 6.852 -1.070 2.760 1.00 98.31 90 LEU A C 1
ATOM 704 O O . LEU A 1 90 ? 6.832 -0.823 3.960 1.00 98.31 90 LEU A O 1
ATOM 708 N N . ASN A 1 91 ? 6.431 -2.242 2.277 1.00 98.50 91 ASN A N 1
ATOM 709 C CA . ASN A 1 91 ? 5.869 -3.301 3.122 1.00 98.50 91 ASN A CA 1
ATOM 710 C C . ASN A 1 91 ? 6.860 -3.892 4.148 1.00 98.50 91 ASN A C 1
ATOM 712 O O . ASN A 1 91 ? 6.428 -4.602 5.054 1.00 98.50 91 ASN A O 1
ATOM 716 N N . THR A 1 92 ? 8.162 -3.595 4.048 1.00 97.88 92 THR A N 1
ATOM 717 C CA . THR A 1 92 ? 9.162 -3.906 5.092 1.00 97.88 92 THR A CA 1
ATOM 718 C C . THR A 1 92 ? 9.363 -2.776 6.109 1.00 97.88 92 THR A C 1
ATOM 720 O O . THR A 1 92 ? 10.200 -2.893 7.001 1.00 97.88 92 THR A O 1
ATOM 723 N N . GLY A 1 93 ? 8.596 -1.687 6.002 1.00 97.56 93 GLY A N 1
ATOM 724 C CA . GLY A 1 93 ? 8.721 -0.497 6.844 1.00 97.56 93 GLY A CA 1
ATOM 725 C C . GLY A 1 93 ? 9.924 0.375 6.493 1.00 97.56 93 GLY A C 1
ATOM 726 O O . GLY A 1 93 ? 10.378 1.139 7.338 1.00 97.56 93 GLY A O 1
ATOM 727 N N . VAL A 1 94 ? 10.453 0.237 5.275 1.00 96.62 94 VAL A N 1
ATOM 728 C CA . VAL A 1 94 ? 11.540 1.064 4.738 1.00 96.62 94 VAL A CA 1
ATOM 729 C C . VAL A 1 94 ? 10.943 2.057 3.752 1.00 96.62 94 VAL A C 1
ATOM 731 O O . VAL A 1 94 ? 10.186 1.664 2.861 1.00 96.62 94 VAL A O 1
ATOM 734 N N . SER A 1 95 ? 11.280 3.338 3.898 1.00 95.50 95 SER A N 1
ATOM 735 C CA . SER A 1 95 ? 10.799 4.367 2.982 1.00 95.50 95 SER A CA 1
ATOM 736 C C . SER A 1 95 ? 11.306 4.121 1.554 1.00 95.50 95 SER A C 1
ATOM 738 O O . SER A 1 95 ? 12.508 3.937 1.347 1.00 95.50 95 SER A O 1
ATOM 740 N N . PRO A 1 96 ? 10.425 4.135 0.537 1.00 93.88 96 PRO A N 1
ATOM 741 C CA . PRO A 1 96 ? 10.833 4.032 -0.860 1.00 93.88 96 PRO A CA 1
ATOM 742 C C . PRO A 1 96 ? 11.308 5.372 -1.448 1.00 93.88 96 PRO A C 1
ATOM 744 O O . PRO A 1 96 ? 11.576 5.452 -2.650 1.00 93.88 96 PRO A O 1
ATOM 747 N N . VAL A 1 97 ? 11.335 6.442 -0.650 1.00 92.94 97 VAL A N 1
ATOM 748 C CA . VAL A 1 97 ? 11.688 7.804 -1.064 1.00 92.94 97 VAL A CA 1
ATOM 749 C C . VAL A 1 97 ? 12.709 8.379 -0.091 1.00 92.94 97 VAL A C 1
ATOM 751 O O . VAL A 1 97 ? 12.646 8.127 1.107 1.00 92.94 97 VAL A O 1
ATOM 754 N N . LYS A 1 98 ? 13.658 9.159 -0.606 1.00 89.06 98 LYS A N 1
ATOM 755 C CA . LYS A 1 98 ? 14.622 9.870 0.230 1.00 89.06 98 LYS A CA 1
ATOM 756 C C . LYS A 1 98 ? 14.056 11.245 0.561 1.00 89.06 98 LYS A C 1
ATOM 758 O O . LYS A 1 98 ? 13.840 12.024 -0.363 1.00 89.06 98 LYS A O 1
ATOM 763 N N . ALA A 1 99 ? 13.826 11.521 1.839 1.00 87.81 99 ALA A N 1
ATOM 764 C CA . ALA A 1 99 ? 13.440 12.834 2.346 1.00 87.81 99 ALA A CA 1
ATOM 765 C C . ALA A 1 99 ? 14.594 13.457 3.144 1.00 87.81 99 ALA A C 1
ATOM 767 O O . ALA A 1 99 ? 15.446 12.739 3.665 1.00 87.81 99 ALA A O 1
ATOM 768 N N . GLU A 1 100 ? 14.639 14.788 3.207 1.00 89.44 100 GLU A N 1
ATOM 769 C CA . GLU A 1 100 ? 15.570 15.506 4.092 1.00 89.44 100 GLU A CA 1
ATOM 770 C C . GLU A 1 100 ? 15.132 15.411 5.556 1.00 89.44 100 GLU A C 1
ATOM 772 O O . GLU A 1 100 ? 15.974 15.362 6.449 1.00 89.44 100 GLU A O 1
ATOM 777 N N . ASP A 1 101 ? 13.818 15.342 5.787 1.00 90.94 101 ASP A N 1
ATOM 778 C CA . ASP A 1 101 ? 13.233 15.177 7.110 1.00 90.94 101 ASP A CA 1
ATOM 779 C C . ASP A 1 101 ? 13.292 13.697 7.552 1.00 90.94 101 ASP A C 1
ATOM 781 O O . ASP A 1 101 ? 12.620 12.849 6.945 1.00 90.94 101 ASP A O 1
ATOM 785 N N . PRO A 1 102 ? 14.063 13.360 8.607 1.00 89.56 102 PRO A N 1
ATOM 786 C CA . PRO A 1 102 ? 14.169 11.993 9.114 1.00 89.56 102 PRO A CA 1
ATOM 787 C C . PRO A 1 102 ? 12.852 11.453 9.695 1.00 89.56 102 PRO A C 1
ATOM 789 O O . PRO A 1 102 ? 12.692 10.234 9.809 1.00 89.56 102 PRO A O 1
ATOM 792 N N . GLU A 1 103 ? 11.888 12.317 10.032 1.00 93.00 103 GLU A N 1
ATOM 793 C CA . GLU A 1 103 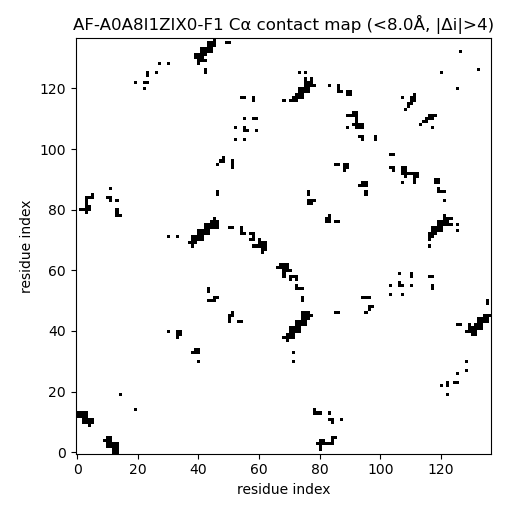? 10.574 11.898 10.528 1.00 93.00 103 GLU A CA 1
ATOM 794 C C . GLU A 1 103 ? 9.810 11.063 9.496 1.00 93.00 103 GLU A C 1
ATOM 796 O O . GLU A 1 103 ? 9.027 10.194 9.877 1.00 93.00 103 GLU A O 1
ATOM 801 N N . VAL A 1 104 ? 10.066 11.244 8.194 1.00 94.06 104 VAL A N 1
ATOM 802 C CA . VAL A 1 104 ? 9.395 10.475 7.132 1.00 94.06 104 VAL A CA 1
ATOM 803 C C . VAL A 1 104 ? 9.687 8.978 7.252 1.00 94.06 104 VAL A C 1
ATOM 805 O O . VAL A 1 104 ? 8.765 8.155 7.201 1.00 94.06 104 VAL A O 1
ATOM 808 N N . ASP A 1 105 ? 10.951 8.612 7.459 1.00 95.62 105 ASP A N 1
ATOM 809 C CA . ASP A 1 105 ? 11.362 7.212 7.591 1.00 95.62 105 ASP A CA 1
ATOM 810 C C . ASP A 1 105 ? 10.771 6.587 8.859 1.00 95.62 105 ASP A C 1
ATOM 812 O O . ASP A 1 105 ? 10.262 5.460 8.832 1.00 95.62 105 ASP A O 1
ATOM 816 N N . MET A 1 106 ? 10.772 7.340 9.964 1.00 96.50 106 MET A N 1
ATOM 817 C CA . MET A 1 106 ? 10.182 6.906 11.232 1.00 96.50 106 MET A CA 1
ATOM 818 C C . MET A 1 106 ? 8.664 6.732 11.126 1.00 96.50 106 MET A C 1
ATOM 820 O O . MET A 1 106 ? 8.118 5.743 11.621 1.00 96.50 106 MET A O 1
ATOM 824 N N . LEU A 1 107 ? 7.983 7.643 10.432 1.00 96.56 107 LEU A N 1
ATOM 825 C CA . LEU A 1 107 ? 6.540 7.612 10.218 1.00 96.56 107 LEU A CA 1
ATOM 826 C C . LEU A 1 107 ? 6.117 6.378 9.418 1.00 96.56 107 LEU A C 1
ATOM 828 O O . LEU A 1 107 ? 5.212 5.648 9.834 1.00 96.56 107 LEU A O 1
ATOM 832 N N . ILE A 1 108 ? 6.794 6.111 8.297 1.00 98.12 108 ILE A N 1
ATOM 833 C CA . ILE A 1 108 ? 6.529 4.933 7.460 1.00 98.12 108 ILE A CA 1
ATOM 834 C C . ILE A 1 108 ? 6.785 3.661 8.263 1.00 98.12 108 ILE A C 1
ATOM 836 O O . ILE A 1 108 ? 5.926 2.776 8.305 1.00 98.12 108 ILE A O 1
ATOM 840 N N . ARG A 1 109 ? 7.929 3.580 8.952 1.00 98.25 109 ARG A N 1
ATOM 841 C CA . ARG A 1 109 ? 8.275 2.428 9.786 1.00 98.25 109 ARG A CA 1
ATOM 842 C C . ARG A 1 109 ? 7.199 2.150 10.835 1.00 98.25 109 ARG A C 1
ATOM 844 O O . ARG A 1 109 ? 6.722 1.016 10.927 1.00 98.25 109 ARG A O 1
ATOM 851 N N . ARG A 1 110 ? 6.778 3.180 11.574 1.00 98.00 110 ARG A N 1
ATOM 852 C CA . ARG A 1 110 ? 5.740 3.085 12.606 1.00 98.00 110 ARG A CA 1
ATOM 853 C C . ARG A 1 110 ? 4.406 2.627 12.024 1.00 98.00 110 ARG A C 1
ATOM 855 O O . ARG A 1 110 ? 3.786 1.713 12.565 1.00 98.00 110 ARG A O 1
ATOM 862 N N . CYS A 1 111 ? 3.962 3.213 10.913 1.00 98.44 111 CYS A N 1
ATOM 863 C CA . CYS A 1 111 ? 2.681 2.861 10.292 1.00 98.44 111 CYS A CA 1
ATOM 864 C C . CYS A 1 111 ? 2.659 1.421 9.754 1.00 98.44 111 CYS A C 1
ATOM 866 O O . CYS A 1 111 ? 1.648 0.724 9.880 1.00 98.44 111 CYS A O 1
ATOM 868 N N . VAL A 1 112 ? 3.774 0.950 9.191 1.00 98.56 112 VAL A N 1
ATOM 869 C CA . VAL A 1 112 ? 3.869 -0.390 8.592 1.00 98.56 112 VAL A CA 1
ATOM 870 C C . VAL A 1 112 ? 4.093 -1.476 9.649 1.00 98.56 112 VAL A C 1
ATOM 872 O O . VAL A 1 112 ? 3.380 -2.480 9.654 1.00 98.56 112 VAL A O 1
ATOM 875 N N . LEU A 1 113 ? 5.062 -1.302 10.552 1.00 98.38 113 LEU A N 1
ATOM 876 C CA . LEU A 1 113 ? 5.521 -2.378 11.443 1.00 98.38 113 LEU A CA 1
ATOM 877 C C . LEU A 1 113 ? 4.860 -2.355 12.823 1.00 98.38 113 LEU A C 1
ATOM 879 O O . LEU A 1 113 ? 4.546 -3.417 13.367 1.00 98.38 113 LEU A O 1
ATOM 883 N N . GLU A 1 114 ? 4.637 -1.167 13.384 1.00 97.50 114 GLU A N 1
ATOM 884 C CA . GLU A 1 114 ? 4.144 -1.009 14.757 1.00 97.50 114 GLU A CA 1
ATOM 885 C C . GLU A 1 114 ? 2.617 -0.908 14.782 1.00 97.50 114 GLU A C 1
ATOM 887 O O . GLU A 1 114 ? 1.937 -1.768 15.343 1.00 97.50 114 GLU A O 1
ATOM 892 N N . ARG A 1 115 ? 2.060 0.106 14.109 1.00 96.81 115 ARG A N 1
ATOM 893 C CA . ARG A 1 115 ? 0.609 0.333 14.014 1.00 96.81 115 ARG A CA 1
ATOM 894 C C . ARG A 1 115 ? -0.074 -0.645 13.061 1.00 96.81 115 ARG A C 1
ATOM 896 O O . ARG A 1 115 ? -1.260 -0.930 13.232 1.00 96.81 115 ARG A O 1
ATOM 903 N N . LYS A 1 116 ? 0.671 -1.181 12.086 1.00 97.88 116 LYS A N 1
ATOM 904 C CA . LYS A 1 116 ? 0.194 -2.145 11.078 1.00 97.88 116 LYS A CA 1
ATOM 905 C C . LYS A 1 116 ? -1.053 -1.648 10.347 1.00 97.88 116 LYS A C 1
ATOM 907 O O . LYS A 1 116 ? -2.014 -2.396 10.134 1.00 97.88 116 LYS A O 1
ATOM 912 N N . ASN A 1 117 ? -1.044 -0.365 10.002 1.00 98.62 117 ASN A N 1
ATOM 913 C CA . ASN A 1 117 ? -2.158 0.310 9.354 1.00 98.62 117 ASN A CA 1
ATOM 914 C C . ASN A 1 117 ? -1.792 1.019 8.043 1.00 98.62 117 ASN A C 1
ATOM 916 O O . ASN A 1 117 ? -2.610 1.762 7.507 1.00 98.62 117 ASN A O 1
ATOM 920 N N . LEU A 1 118 ? -0.603 0.738 7.513 1.00 98.81 118 LEU A N 1
ATOM 921 C CA . LEU A 1 118 ? -0.177 1.107 6.171 1.00 98.81 118 LEU A CA 1
ATOM 922 C C . LEU A 1 118 ? 0.392 -0.124 5.462 1.00 98.81 118 LEU A C 1
ATOM 924 O O . LEU A 1 118 ? 1.244 -0.820 6.012 1.00 98.81 118 LEU A O 1
ATOM 928 N N . ILE A 1 119 ? -0.066 -0.378 4.238 1.00 98.81 119 ILE A N 1
ATOM 929 C CA . ILE A 1 119 ? 0.513 -1.373 3.326 1.00 98.81 119 ILE A CA 1
ATOM 930 C C . ILE A 1 119 ? 0.624 -0.792 1.918 1.00 98.81 119 ILE A C 1
ATOM 932 O O . ILE A 1 119 ? -0.095 0.141 1.575 1.00 98.81 119 ILE A O 1
ATOM 936 N N . ALA A 1 120 ? 1.468 -1.382 1.078 1.00 98.62 120 ALA A N 1
ATOM 937 C CA . ALA A 1 120 ? 1.498 -1.129 -0.356 1.00 98.62 120 ALA A CA 1
ATOM 938 C C . ALA A 1 120 ? 1.042 -2.351 -1.164 1.00 98.62 120 ALA A C 1
ATOM 940 O O . ALA A 1 120 ? 1.247 -3.501 -0.764 1.00 98.62 120 ALA A O 1
ATOM 941 N N . THR A 1 121 ? 0.461 -2.099 -2.332 1.00 98.69 121 THR A N 1
ATOM 942 C CA . THR A 1 121 ? 0.050 -3.116 -3.299 1.00 98.69 121 THR A CA 1
ATOM 943 C C . THR A 1 121 ? 0.272 -2.651 -4.734 1.00 98.69 121 THR A C 1
ATOM 945 O O . THR A 1 121 ? 0.401 -1.460 -5.016 1.00 98.69 121 THR A O 1
ATOM 948 N N . TYR A 1 122 ? 0.298 -3.613 -5.651 1.00 97.94 122 TYR A N 1
ATOM 949 C CA . TYR A 1 122 ? 0.445 -3.392 -7.085 1.00 97.94 122 TYR A CA 1
ATOM 950 C C . TYR A 1 122 ? -0.852 -3.601 -7.878 1.00 97.94 122 TYR A C 1
ATOM 952 O O . TYR A 1 122 ? -0.875 -3.318 -9.078 1.00 97.94 122 TYR A O 1
ATOM 960 N N . THR A 1 123 ? -1.919 -4.115 -7.253 1.00 98.12 123 THR A N 1
ATOM 961 C CA . THR A 1 123 ? -3.202 -4.313 -7.943 1.00 98.12 123 THR A CA 1
ATOM 962 C C . THR A 1 123 ? -4.083 -3.069 -7.857 1.00 98.12 123 THR A C 1
ATOM 964 O O . THR A 1 123 ? -4.218 -2.456 -6.797 1.00 98.12 123 THR A O 1
ATOM 967 N N . TYR A 1 124 ? -4.716 -2.717 -8.977 1.00 97.50 124 TYR A N 1
ATOM 968 C CA . TYR A 1 124 ? -5.744 -1.674 -9.025 1.00 97.50 124 TYR A CA 1
ATOM 969 C C . TYR A 1 124 ? -7.038 -2.100 -8.329 1.00 97.50 124 TYR A C 1
ATOM 971 O O . TYR A 1 124 ? -7.805 -1.235 -7.915 1.00 97.50 124 TYR A O 1
ATOM 979 N N . ASP A 1 125 ? -7.252 -3.403 -8.119 1.00 98.25 125 ASP A N 1
ATOM 980 C CA . ASP A 1 125 ? -8.442 -3.922 -7.435 1.00 98.25 125 ASP A CA 1
ATOM 981 C C . ASP A 1 125 ? -8.581 -3.361 -6.012 1.00 98.25 125 ASP A C 1
ATOM 983 O O . ASP A 1 125 ? -9.684 -3.304 -5.472 1.00 98.25 125 ASP A O 1
ATOM 987 N N . ALA A 1 126 ? -7.484 -2.877 -5.415 1.00 98.31 126 ALA A N 1
ATOM 988 C CA . ALA A 1 126 ? -7.498 -2.161 -4.145 1.00 98.31 126 ALA A CA 1
ATOM 989 C C . ALA A 1 126 ? -8.477 -0.976 -4.132 1.00 98.31 126 ALA A C 1
ATOM 991 O O . ALA A 1 126 ? -9.082 -0.711 -3.097 1.00 98.31 126 ALA A O 1
ATOM 992 N N . LEU A 1 127 ? -8.683 -0.306 -5.273 1.00 98.31 127 LEU A N 1
ATOM 993 C CA . LEU A 1 127 ? -9.625 0.810 -5.403 1.00 98.31 127 LEU A CA 1
ATOM 994 C C . LEU A 1 127 ? -11.068 0.393 -5.099 1.00 98.31 127 LEU A C 1
ATOM 996 O O . LEU A 1 127 ? -11.811 1.171 -4.516 1.00 98.31 127 LEU A O 1
ATOM 1000 N N . SER A 1 128 ? -11.447 -0.851 -5.408 1.00 98.62 128 SER A N 1
ATOM 1001 C CA . SER A 1 128 ? -12.782 -1.379 -5.086 1.00 98.62 128 SER A CA 1
ATOM 1002 C C . SER A 1 128 ? -13.024 -1.567 -3.582 1.00 98.62 128 SER A C 1
ATOM 1004 O O . SER A 1 128 ? -14.158 -1.776 -3.159 1.00 98.62 128 SER A O 1
ATOM 1006 N N . LEU A 1 129 ? -11.964 -1.519 -2.768 1.00 98.62 129 LEU A N 1
ATOM 1007 C CA . LEU A 1 129 ? -12.028 -1.687 -1.316 1.00 98.62 129 LEU A CA 1
ATOM 1008 C C . LEU A 1 129 ? -12.071 -0.349 -0.564 1.00 98.62 129 LEU A C 1
ATOM 1010 O O . LEU A 1 129 ? -12.272 -0.362 0.655 1.00 98.62 129 LEU A O 1
ATOM 1014 N N . ALA A 1 130 ? -11.834 0.764 -1.263 1.00 98.56 130 ALA A N 1
ATOM 1015 C CA . ALA A 1 130 ? -11.651 2.090 -0.693 1.00 98.56 130 ALA A CA 1
ATOM 1016 C C . ALA A 1 130 ? -12.974 2.717 -0.236 1.00 98.56 130 ALA A C 1
ATOM 1018 O O . ALA A 1 130 ? -13.974 2.650 -0.945 1.00 98.56 130 ALA A O 1
ATOM 1019 N N . ASP A 1 131 ? -12.946 3.385 0.914 1.00 98.69 131 ASP A N 1
ATOM 1020 C CA . ASP A 1 131 ? -13.946 4.394 1.279 1.00 98.69 131 ASP A CA 1
ATOM 1021 C C . ASP A 1 131 ? -13.548 5.766 0.706 1.00 98.69 131 ASP A C 1
ATOM 1023 O O . ASP A 1 131 ? -14.397 6.539 0.267 1.00 98.69 131 ASP A O 1
ATOM 1027 N N . VAL A 1 132 ? -12.238 6.047 0.669 1.00 98.56 132 VAL A N 1
ATOM 1028 C CA . VAL A 1 132 ? -11.651 7.280 0.128 1.00 98.56 132 VAL A CA 1
ATOM 1029 C C . VAL A 1 132 ? -10.482 6.938 -0.789 1.00 98.56 132 VAL A C 1
ATOM 1031 O O . VAL A 1 132 ? -9.641 6.099 -0.458 1.00 98.56 132 VAL A O 1
ATOM 1034 N N . VAL A 1 133 ? -10.389 7.636 -1.919 1.00 98.31 133 VAL A N 1
ATOM 1035 C CA . VAL A 1 133 ? -9.233 7.575 -2.818 1.00 98.31 133 VAL A CA 1
ATOM 1036 C C . VAL A 1 133 ? -8.533 8.929 -2.824 1.00 98.31 133 VAL A C 1
ATOM 1038 O O . VAL A 1 133 ? -9.165 9.956 -3.059 1.00 98.31 133 VAL A O 1
ATOM 1041 N N . VAL A 1 134 ? -7.224 8.922 -2.584 1.00 97.75 134 VAL A N 1
ATOM 1042 C CA . VAL A 1 134 ? -6.346 10.084 -2.752 1.00 97.75 134 VAL A CA 1
ATOM 1043 C C . VAL A 1 134 ? -5.544 9.881 -4.029 1.00 97.75 134 VAL A C 1
ATOM 1045 O O . VAL A 1 134 ? -4.855 8.869 -4.180 1.00 97.75 134 VAL A O 1
ATOM 1048 N N . VAL A 1 135 ? -5.649 10.838 -4.948 1.00 93.25 135 VAL A N 1
ATOM 1049 C CA . VAL A 1 135 ? -4.919 10.835 -6.216 1.00 93.25 135 VAL A CA 1
ATOM 1050 C C . VAL A 1 135 ? -3.925 11.982 -6.193 1.00 93.25 135 VAL A C 1
ATOM 1052 O O . VAL A 1 135 ? -4.315 13.139 -6.070 1.00 93.25 135 VAL A O 1
ATOM 1055 N N . ASP A 1 136 ? -2.653 11.633 -6.310 1.00 76.00 136 ASP A N 1
ATOM 1056 C CA . ASP A 1 136 ? -1.533 12.561 -6.374 1.00 76.00 136 ASP A CA 1
ATOM 1057 C C . ASP A 1 136 ? -0.702 12.176 -7.607 1.00 76.00 136 ASP A C 1
ATOM 1059 O O . ASP A 1 136 ? -0.111 11.091 -7.651 1.00 76.00 136 ASP A O 1
ATOM 1063 N N . VAL A 1 137 ? -0.799 13.000 -8.657 1.00 60.00 137 VAL A N 1
ATOM 1064 C CA . VAL A 1 137 ? -0.250 12.758 -10.008 1.00 60.00 137 VAL A CA 1
ATOM 1065 C C . VAL A 1 137 ? 0.931 13.658 -10.317 1.00 60.00 137 VAL A C 1
ATOM 1067 O O . VAL A 1 137 ? 0.827 14.876 -10.063 1.00 60.00 137 VAL A O 1
#

Secondary structure (DSSP, 8-state):
--EEE-TT--EEEPPPHHHHHHHHHHHHHHHHHHHHTT-EEEEEE--SHHHHHHHHHHHH-B-TTT--B-EEEEEE----TTTTTHHHHHTTT--SS--SSTHHHHHHHIIIIIS--EEEES-GGGGGG-SEEEE--